Protein AF-A0A535M9A1-F1 (afdb_monomer_lite)

Radius of gyration: 26.61 Å; chains: 1; bounding box: 33×23×94 Å

Sequence (98 aa):
MVYFNNYLVKLELAKRAWQQADLAREARLSEPTVRAVIRGRRVSAATALKVVQALERNPPNERLVALLNWSPRGTRDLASNPPETGPRVANRLLIPSR

Structure (mmCIF, N/CA/C/O backbone):
data_AF-A0A535M9A1-F1
#
_entry.id   AF-A0A535M9A1-F1
#
loop_
_atom_site.group_PDB
_atom_site.id
_atom_site.type_symbol
_atom_site.label_atom_id
_atom_site.label_alt_id
_atom_site.label_comp_id
_atom_site.label_asym_id
_atom_site.label_entity_id
_atom_site.label_seq_id
_atom_site.pdbx_PDB_ins_code
_atom_site.Cartn_x
_atom_site.Cartn_y
_atom_site.Cartn_z
_atom_site.occupancy
_atom_site.B_iso_or_equiv
_atom_site.auth_seq_id
_atom_site.auth_comp_id
_atom_site.auth_asym_id
_atom_site.auth_atom_id
_atom_site.pdbx_PDB_model_num
ATOM 1 N N . MET A 1 1 ? -9.397 -10.145 10.070 1.00 80.56 1 MET A N 1
ATOM 2 C CA . MET A 1 1 ? -8.075 -9.490 9.885 1.00 80.56 1 MET A CA 1
ATOM 3 C C . MET A 1 1 ? -7.447 -10.011 8.609 1.00 80.56 1 MET A C 1
ATOM 5 O O . MET A 1 1 ? -7.730 -11.146 8.254 1.00 80.56 1 MET A O 1
ATOM 9 N N . VAL A 1 2 ? -6.617 -9.204 7.948 1.00 91.56 2 VAL A N 1
ATOM 10 C CA . VAL A 1 2 ? -6.056 -9.504 6.619 1.00 91.56 2 VAL A CA 1
ATOM 11 C C . VAL A 1 2 ? -4.552 -9.220 6.615 1.00 91.56 2 VAL A C 1
ATOM 13 O O . VAL A 1 2 ? -4.066 -8.428 7.428 1.00 91.56 2 VAL A O 1
ATOM 16 N N . TYR A 1 3 ? -3.823 -9.882 5.719 1.00 91.69 3 TYR A N 1
ATOM 17 C CA . TYR A 1 3 ? -2.407 -9.644 5.459 1.00 91.69 3 TYR A CA 1
ATOM 18 C C . TYR A 1 3 ? -2.231 -9.082 4.056 1.00 91.69 3 TYR A C 1
ATOM 20 O O . TYR A 1 3 ? -2.887 -9.530 3.119 1.00 91.69 3 TYR A O 1
ATOM 28 N N . PHE A 1 4 ? -1.302 -8.147 3.914 1.00 90.06 4 PHE A N 1
ATOM 29 C CA . PHE A 1 4 ? -0.823 -7.730 2.608 1.00 90.06 4 PHE A CA 1
ATOM 30 C C . PHE A 1 4 ? 0.470 -8.459 2.272 1.00 90.06 4 PHE A C 1
ATOM 32 O O . PHE A 1 4 ? 1.342 -8.631 3.126 1.00 90.06 4 PHE A O 1
ATOM 39 N N . ASN A 1 5 ? 0.627 -8.826 1.004 1.00 93.94 5 ASN A N 1
ATOM 40 C CA . ASN A 1 5 ? 1.930 -9.217 0.498 1.00 93.94 5 ASN A CA 1
ATOM 41 C C . ASN A 1 5 ? 2.827 -7.964 0.429 1.00 93.94 5 ASN A C 1
ATOM 43 O O . ASN A 1 5 ? 2.568 -7.057 -0.363 1.00 93.94 5 ASN A O 1
ATOM 47 N N . ASN A 1 6 ? 3.878 -7.921 1.259 1.00 93.69 6 ASN A N 1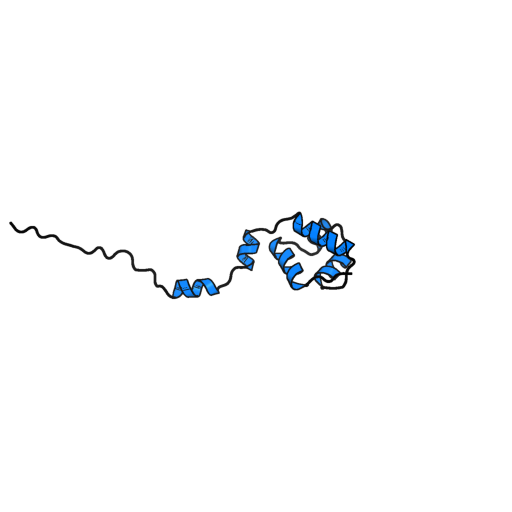
ATOM 48 C CA . ASN A 1 6 ? 4.841 -6.810 1.339 1.00 93.69 6 ASN A CA 1
ATOM 49 C C . ASN A 1 6 ? 5.401 -6.422 -0.034 1.00 93.69 6 ASN A C 1
ATOM 51 O O . ASN A 1 6 ? 5.548 -5.234 -0.322 1.00 93.69 6 ASN A O 1
ATOM 55 N N . TYR A 1 7 ? 5.703 -7.418 -0.869 1.00 93.50 7 TYR A N 1
ATOM 56 C CA . TYR A 1 7 ? 6.265 -7.191 -2.193 1.00 93.50 7 TYR A CA 1
ATOM 57 C C . TYR A 1 7 ? 5.266 -6.472 -3.101 1.00 93.50 7 TYR A C 1
ATOM 59 O O . TYR A 1 7 ? 5.608 -5.451 -3.691 1.00 93.50 7 TYR A O 1
ATOM 67 N N . LEU A 1 8 ? 4.015 -6.944 -3.148 1.00 92.94 8 LEU A N 1
ATOM 68 C CA . LEU A 1 8 ? 2.976 -6.327 -3.978 1.00 92.94 8 LEU A CA 1
ATOM 69 C C . LEU A 1 8 ? 2.666 -4.899 -3.528 1.00 92.94 8 LEU A C 1
ATOM 71 O O . LEU A 1 8 ? 2.558 -4.014 -4.368 1.00 92.94 8 LEU A O 1
ATOM 75 N N . VAL A 1 9 ? 2.606 -4.639 -2.219 1.00 93.44 9 VAL A N 1
ATOM 76 C CA . VAL A 1 9 ? 2.398 -3.272 -1.711 1.00 93.44 9 VAL A CA 1
ATOM 77 C C . VAL A 1 9 ? 3.533 -2.348 -2.145 1.00 93.44 9 VAL A C 1
ATOM 79 O O . VAL A 1 9 ? 3.276 -1.266 -2.659 1.00 93.44 9 VAL A O 1
ATOM 82 N N . LYS A 1 10 ? 4.792 -2.770 -1.985 1.00 93.94 10 LYS A N 1
ATOM 83 C CA . LYS A 1 10 ? 5.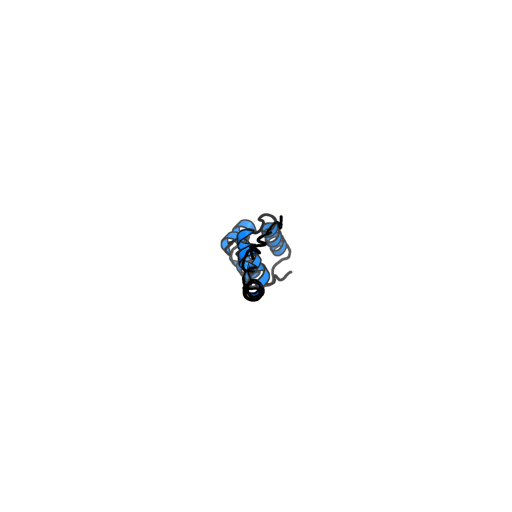949 -1.974 -2.426 1.00 93.94 10 LYS A CA 1
ATOM 84 C C . LYS A 1 10 ? 5.947 -1.738 -3.933 1.00 93.94 10 LYS A C 1
ATOM 86 O O . LYS A 1 10 ? 6.286 -0.642 -4.367 1.00 93.94 10 LYS A O 1
ATOM 91 N N . LEU A 1 11 ? 5.556 -2.740 -4.718 1.00 92.44 11 LEU A N 1
ATOM 92 C CA . LEU A 1 11 ? 5.446 -2.616 -6.165 1.00 92.44 11 LEU A CA 1
ATOM 93 C C . LEU A 1 11 ? 4.367 -1.595 -6.553 1.00 92.44 11 LEU A C 1
ATOM 95 O O . LEU A 1 11 ? 4.620 -0.733 -7.386 1.00 92.44 11 LEU A O 1
ATOM 99 N N . GLU A 1 12 ? 3.192 -1.643 -5.923 1.00 93.75 12 GLU A N 1
ATOM 100 C CA . GLU A 1 12 ? 2.117 -0.674 -6.172 1.00 93.75 12 GLU A CA 1
ATOM 101 C C . GLU A 1 12 ? 2.512 0.761 -5.790 1.00 93.75 12 GLU A C 1
ATOM 103 O O . GLU A 1 12 ? 2.137 1.701 -6.495 1.00 93.75 12 GLU A O 1
ATOM 108 N N . LEU A 1 13 ? 3.312 0.933 -4.732 1.00 94.06 13 LEU A N 1
ATOM 109 C CA . LEU A 1 13 ? 3.905 2.226 -4.381 1.00 94.06 13 LEU A CA 1
ATOM 110 C C . LEU A 1 13 ? 4.913 2.692 -5.436 1.00 94.06 13 LEU A C 1
ATOM 112 O O . LEU A 1 13 ? 4.834 3.828 -5.901 1.00 94.06 13 LEU A O 1
ATOM 116 N N . ALA A 1 14 ? 5.812 1.806 -5.872 1.00 93.00 14 ALA A N 1
ATOM 117 C CA . ALA A 1 14 ? 6.815 2.118 -6.888 1.00 93.00 14 ALA A CA 1
ATOM 118 C C . ALA A 1 14 ? 6.173 2.540 -8.220 1.00 93.00 14 ALA A C 1
ATOM 120 O O . ALA A 1 14 ? 6.579 3.540 -8.808 1.00 93.00 14 ALA A O 1
ATOM 121 N N . LYS A 1 15 ? 5.109 1.850 -8.654 1.00 92.88 15 LYS A N 1
ATOM 122 C CA . LYS A 1 15 ? 4.336 2.199 -9.861 1.00 92.88 15 LYS A CA 1
ATOM 123 C C . LYS A 1 15 ? 3.718 3.603 -9.808 1.00 92.88 15 LYS A C 1
ATOM 125 O O . LYS A 1 15 ? 3.382 4.158 -10.850 1.00 92.88 15 LYS A O 1
ATOM 130 N N . ARG A 1 16 ? 3.540 4.172 -8.615 1.00 93.50 16 ARG A N 1
ATOM 131 C CA . ARG A 1 16 ? 2.950 5.502 -8.383 1.00 93.50 16 ARG A CA 1
ATOM 132 C C . ARG A 1 16 ? 3.975 6.550 -7.947 1.00 93.50 16 ARG A C 1
ATOM 134 O O . ARG A 1 16 ? 3.589 7.684 -7.695 1.00 93.50 16 ARG A O 1
ATOM 141 N N . ALA A 1 17 ? 5.254 6.180 -7.841 1.00 94.25 17 ALA A N 1
ATOM 142 C CA . ALA A 1 17 ? 6.288 6.982 -7.180 1.00 94.25 17 ALA A CA 1
ATOM 143 C C . ALA A 1 17 ? 5.902 7.426 -5.754 1.00 94.25 17 ALA A C 1
ATOM 145 O O . ALA A 1 17 ? 6.300 8.495 -5.299 1.00 94.25 17 ALA A O 1
ATOM 146 N N . TRP A 1 18 ? 5.124 6.609 -5.043 1.00 94.88 18 TRP A N 1
ATOM 147 C CA . TRP A 1 18 ? 4.666 6.921 -3.693 1.00 94.88 18 TRP A CA 1
ATOM 148 C C . TRP A 1 18 ? 5.662 6.478 -2.629 1.00 94.88 18 TRP A C 1
ATOM 150 O O . TRP A 1 18 ? 6.197 5.367 -2.662 1.00 94.88 18 TRP A O 1
ATOM 160 N N . GLN A 1 19 ? 5.832 7.330 -1.625 1.00 94.50 19 GLN A N 1
ATOM 161 C CA . GLN A 1 19 ? 6.466 7.003 -0.358 1.00 94.50 19 GLN A CA 1
ATOM 162 C C . GLN A 1 19 ? 5.425 6.501 0.653 1.00 94.50 19 GLN A C 1
ATOM 164 O O . GLN A 1 19 ? 4.211 6.571 0.447 1.00 94.50 19 GLN A O 1
ATOM 169 N N . GLN A 1 20 ? 5.895 6.003 1.801 1.00 94.19 20 GLN A N 1
ATOM 170 C CA . GLN A 1 20 ? 5.009 5.580 2.892 1.00 94.19 20 GLN A CA 1
ATOM 171 C C . GLN A 1 20 ? 4.066 6.713 3.343 1.00 94.19 20 GLN A C 1
ATOM 173 O O . GLN A 1 20 ? 2.900 6.451 3.643 1.00 94.19 20 GLN A O 1
ATOM 178 N N . ALA A 1 21 ? 4.571 7.949 3.395 1.00 95.69 21 ALA A N 1
ATOM 179 C CA . ALA A 1 21 ? 3.803 9.124 3.801 1.00 95.69 21 ALA A CA 1
ATOM 180 C C . ALA A 1 21 ? 2.659 9.431 2.821 1.00 95.69 21 ALA A C 1
ATOM 182 O O . ALA A 1 21 ? 1.551 9.741 3.257 1.00 95.69 21 ALA A O 1
ATOM 183 N N . ASP A 1 22 ? 2.886 9.252 1.517 1.00 95.75 22 ASP A N 1
ATOM 184 C CA . ASP A 1 22 ? 1.851 9.450 0.499 1.00 95.75 22 ASP A CA 1
ATOM 185 C C . ASP A 1 22 ? 0.719 8.441 0.685 1.00 95.75 22 ASP A C 1
ATOM 187 O O . ASP A 1 22 ? -0.444 8.819 0.781 1.00 95.75 22 ASP A O 1
ATOM 191 N N . LEU A 1 23 ? 1.051 7.158 0.869 1.00 95.62 23 LEU A N 1
ATOM 192 C CA . LEU A 1 23 ? 0.036 6.138 1.138 1.00 95.62 23 LEU A CA 1
ATOM 193 C C . LEU A 1 23 ? -0.731 6.408 2.442 1.00 95.62 23 LEU A C 1
ATOM 195 O O . LEU A 1 23 ? -1.937 6.174 2.505 1.00 95.62 23 LEU A O 1
ATOM 199 N N . ALA A 1 24 ? -0.057 6.905 3.481 1.00 96.69 24 ALA A N 1
ATOM 200 C CA . ALA A 1 24 ? -0.706 7.299 4.731 1.00 96.69 24 ALA A CA 1
ATOM 201 C C . ALA A 1 24 ? -1.706 8.438 4.516 1.00 96.69 24 ALA A C 1
ATOM 203 O O . ALA A 1 24 ? -2.844 8.352 4.988 1.00 96.69 24 ALA A O 1
ATOM 204 N N . ARG A 1 25 ? -1.319 9.451 3.738 1.00 96.44 25 ARG A N 1
ATOM 205 C CA . ARG A 1 25 ? -2.183 10.577 3.385 1.00 96.44 25 ARG A CA 1
ATOM 206 C C . ARG A 1 25 ? -3.390 10.127 2.565 1.00 96.44 25 ARG A C 1
ATOM 208 O O . ARG A 1 25 ? -4.523 10.407 2.953 1.00 96.44 25 ARG A O 1
ATOM 215 N N . GLU A 1 26 ? -3.165 9.385 1.484 1.00 95.75 26 GLU A N 1
ATOM 216 C CA . GLU A 1 26 ? -4.227 8.970 0.559 1.00 95.75 26 GLU A CA 1
ATOM 217 C C . GLU A 1 26 ? -5.205 7.974 1.203 1.00 95.75 26 GLU A C 1
ATOM 219 O O . GLU A 1 26 ? -6.421 8.075 1.023 1.00 95.75 26 GLU A O 1
ATOM 224 N N . ALA A 1 27 ? -4.708 7.049 2.032 1.00 95.50 27 ALA A N 1
ATOM 225 C CA . ALA A 1 27 ? -5.550 6.104 2.768 1.00 95.50 27 ALA A CA 1
ATOM 226 C C . ALA A 1 27 ? -6.178 6.698 4.041 1.00 95.50 27 ALA A C 1
ATOM 228 O O . ALA A 1 27 ? -7.003 6.037 4.681 1.00 95.50 27 ALA A O 1
ATOM 229 N N . ARG A 1 28 ? -5.801 7.927 4.427 1.00 96.50 28 ARG A N 1
ATOM 230 C CA . ARG A 1 28 ? -6.184 8.571 5.698 1.00 96.50 28 ARG A CA 1
ATOM 231 C C . ARG A 1 28 ? -5.895 7.662 6.897 1.00 96.50 28 ARG A C 1
ATOM 233 O O . ARG A 1 28 ? -6.765 7.384 7.730 1.00 96.50 28 ARG A O 1
ATOM 240 N N . LEU A 1 29 ? -4.674 7.140 6.931 1.00 95.94 29 LEU A N 1
ATOM 241 C CA . LEU A 1 29 ? -4.155 6.253 7.967 1.00 95.94 29 LEU A CA 1
ATOM 242 C C . LEU A 1 29 ? -2.928 6.885 8.619 1.00 95.94 29 LEU A C 1
ATOM 244 O O . LEU A 1 29 ? -2.244 7.707 8.019 1.00 95.94 29 LEU A O 1
ATOM 248 N N . SER A 1 30 ? -2.619 6.472 9.846 1.00 96.50 30 SER A N 1
ATOM 249 C CA . SER A 1 30 ? -1.377 6.890 10.489 1.00 96.50 30 SER A CA 1
ATOM 250 C C . SER A 1 30 ? -0.174 6.187 9.851 1.00 96.50 30 SER A C 1
ATOM 252 O O . SER A 1 30 ? -0.260 5.037 9.400 1.00 96.50 30 SER A O 1
ATOM 254 N N . GLU A 1 31 ? 0.980 6.852 9.852 1.00 94.62 31 GLU A N 1
ATOM 255 C CA . GLU A 1 31 ? 2.221 6.264 9.346 1.00 94.62 31 GLU A CA 1
ATOM 256 C C . GLU A 1 31 ? 2.583 4.919 9.999 1.00 94.62 31 GLU A C 1
ATOM 258 O O . GLU A 1 31 ? 2.975 4.010 9.265 1.00 94.62 31 GLU A O 1
ATOM 263 N N . PRO A 1 32 ? 2.434 4.710 11.326 1.00 95.94 32 PRO A N 1
ATOM 264 C CA . PRO A 1 32 ? 2.693 3.405 11.931 1.00 95.94 32 PRO A CA 1
ATOM 265 C C . PRO A 1 32 ? 1.797 2.296 11.368 1.00 95.94 32 PRO A C 1
ATOM 267 O O . PRO A 1 32 ? 2.268 1.180 11.135 1.00 95.94 32 PRO A O 1
ATOM 270 N N . THR A 1 33 ? 0.522 2.593 11.096 1.00 95.38 33 THR A N 1
ATOM 271 C CA . THR A 1 33 ? -0.408 1.632 10.492 1.00 95.38 33 THR A CA 1
ATOM 272 C C . THR A 1 33 ? 0.001 1.295 9.062 1.00 95.38 33 THR A C 1
ATOM 274 O O . THR A 1 33 ? 0.039 0.119 8.702 1.00 95.38 33 THR A O 1
ATOM 277 N N . VAL A 1 34 ? 0.384 2.288 8.257 1.00 96.56 34 VAL A N 1
ATOM 278 C CA . VAL A 1 34 ? 0.881 2.034 6.897 1.00 96.56 34 VAL A CA 1
ATOM 279 C C . VAL A 1 34 ? 2.205 1.277 6.917 1.00 96.56 34 VAL A C 1
ATOM 281 O O . VAL A 1 34 ? 2.385 0.338 6.147 1.00 96.56 34 VAL A O 1
ATOM 284 N N . ARG A 1 35 ? 3.113 1.588 7.845 1.00 96.44 35 ARG A N 1
ATOM 285 C CA . ARG A 1 35 ? 4.351 0.822 8.038 1.00 96.44 35 ARG A CA 1
ATOM 286 C C . ARG A 1 35 ? 4.057 -0.648 8.339 1.00 96.44 35 ARG A C 1
ATOM 288 O O . ARG A 1 35 ? 4.759 -1.522 7.831 1.00 96.44 35 ARG A O 1
ATOM 295 N N . ALA A 1 36 ? 3.031 -0.932 9.143 1.00 94.94 36 ALA A N 1
ATOM 296 C CA . ALA A 1 36 ? 2.585 -2.294 9.426 1.00 94.94 36 ALA A CA 1
ATOM 297 C C . ALA A 1 36 ? 2.055 -2.995 8.162 1.00 94.94 36 ALA A C 1
ATOM 299 O O . ALA A 1 36 ? 2.463 -4.126 7.896 1.00 94.94 36 ALA A O 1
ATOM 300 N N . VAL A 1 37 ? 1.236 -2.306 7.355 1.00 95.12 37 VAL A N 1
ATOM 301 C CA . VAL A 1 37 ? 0.751 -2.791 6.047 1.00 95.12 37 VAL A CA 1
ATOM 302 C C . VAL A 1 37 ? 1.915 -3.113 5.119 1.00 95.12 37 VAL A C 1
ATOM 304 O O . VAL A 1 37 ? 2.007 -4.237 4.631 1.00 95.12 37 VAL A O 1
ATOM 307 N N . ILE A 1 38 ? 2.833 -2.157 4.928 1.00 95.00 38 ILE A N 1
ATOM 308 C CA . ILE A 1 38 ? 4.003 -2.336 4.070 1.00 95.00 38 ILE A CA 1
ATOM 309 C C . ILE A 1 38 ? 4.772 -3.548 4.559 1.00 95.00 38 ILE A C 1
ATOM 311 O O . ILE A 1 38 ? 4.977 -4.447 3.766 1.00 95.00 38 ILE A O 1
ATOM 315 N N . ARG A 1 39 ? 5.117 -3.653 5.850 1.00 93.75 39 ARG A N 1
ATOM 316 C CA . ARG A 1 39 ? 5.839 -4.802 6.439 1.00 93.75 39 ARG A CA 1
ATOM 317 C C . ARG A 1 39 ? 5.079 -6.141 6.399 1.00 93.75 39 ARG A C 1
ATOM 319 O O . ARG A 1 39 ? 5.631 -7.130 6.870 1.00 93.75 39 ARG A O 1
ATOM 326 N N . GLY A 1 40 ? 3.856 -6.195 5.868 1.00 93.19 40 GLY A N 1
ATOM 327 C CA . GLY A 1 40 ? 3.056 -7.419 5.778 1.00 93.19 40 GLY A CA 1
ATOM 328 C C . GLY A 1 40 ? 2.531 -7.906 7.131 1.00 93.19 40 GLY A C 1
ATOM 329 O O . GLY A 1 40 ? 2.310 -9.099 7.326 1.00 93.19 40 GLY A O 1
ATOM 330 N N . ARG A 1 41 ? 2.365 -7.004 8.105 1.00 94.00 41 ARG A N 1
ATOM 331 C CA . ARG A 1 41 ? 1.767 -7.336 9.406 1.00 94.00 41 ARG A CA 1
ATOM 332 C C . ARG A 1 41 ? 0.246 -7.470 9.276 1.00 94.00 41 ARG A C 1
ATOM 334 O O . ARG A 1 41 ? -0.359 -6.941 8.345 1.00 94.00 41 ARG A O 1
ATOM 341 N N . ARG A 1 42 ? -0.376 -8.154 10.245 1.00 93.50 42 ARG A N 1
ATOM 342 C CA . ARG A 1 42 ? -1.842 -8.216 10.351 1.00 93.50 42 ARG A CA 1
ATOM 343 C C . ARG A 1 42 ? -2.417 -6.821 10.506 1.00 93.50 42 ARG A C 1
ATOM 345 O 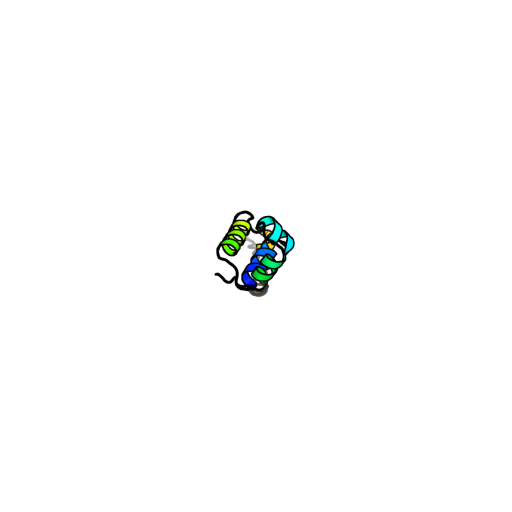O . ARG A 1 42 ? -1.973 -6.064 11.367 1.00 93.50 42 ARG A O 1
ATOM 352 N N . VAL A 1 43 ? -3.466 -6.543 9.745 1.00 94.75 43 VAL A N 1
ATOM 353 C CA . VAL A 1 43 ? -4.279 -5.339 9.904 1.00 94.75 43 VAL A CA 1
ATOM 354 C C . VAL A 1 43 ? -5.767 -5.676 9.936 1.00 94.75 43 VAL A C 1
ATOM 356 O O . VAL A 1 43 ? -6.205 -6.777 9.573 1.00 94.75 43 VAL A O 1
ATOM 359 N N . SER A 1 44 ? -6.566 -4.724 10.414 1.00 96.25 44 SER A N 1
ATOM 360 C CA . SER A 1 44 ? -8.023 -4.837 10.387 1.00 96.25 44 SER A CA 1
ATOM 361 C C . SER A 1 44 ? -8.545 -4.856 8.942 1.00 96.25 44 SER A C 1
ATOM 363 O O . SER A 1 44 ? -7.903 -4.326 8.033 1.00 96.25 44 SER A O 1
ATOM 365 N N . ALA A 1 45 ? -9.727 -5.439 8.725 1.00 94.56 45 ALA A N 1
ATOM 366 C CA . ALA A 1 45 ? -10.363 -5.427 7.405 1.00 94.56 45 ALA A CA 1
ATOM 367 C C . ALA A 1 45 ? -10.683 -3.992 6.940 1.00 94.56 45 ALA A C 1
ATOM 369 O O . ALA A 1 45 ? -10.463 -3.662 5.780 1.00 94.56 45 ALA A O 1
ATOM 370 N N . ALA A 1 46 ? -11.096 -3.113 7.860 1.00 95.75 46 ALA A N 1
ATOM 371 C CA . ALA A 1 46 ? -11.344 -1.701 7.566 1.00 95.75 46 ALA A CA 1
ATOM 372 C C . ALA A 1 46 ? -10.072 -0.966 7.102 1.00 95.75 46 ALA A C 1
ATOM 374 O O . ALA A 1 46 ? -10.116 -0.177 6.162 1.00 95.75 46 ALA A O 1
ATOM 375 N N . THR A 1 47 ? -8.921 -1.248 7.724 1.00 95.81 47 THR A N 1
ATOM 376 C CA . THR A 1 47 ? -7.619 -0.718 7.286 1.00 95.81 47 THR A CA 1
ATOM 377 C C . THR A 1 47 ? -7.270 -1.212 5.888 1.00 95.81 47 THR A C 1
ATOM 379 O O . THR A 1 47 ? -6.849 -0.417 5.053 1.00 95.81 47 THR A O 1
ATOM 382 N N . ALA A 1 48 ? -7.459 -2.508 5.624 1.00 95.06 48 ALA A N 1
ATOM 383 C CA . ALA A 1 48 ? -7.175 -3.083 4.315 1.00 95.06 48 ALA A CA 1
ATOM 384 C C . ALA A 1 48 ? -8.035 -2.444 3.216 1.00 95.06 48 ALA A C 1
ATOM 386 O O . ALA A 1 48 ? -7.507 -2.054 2.180 1.00 95.06 48 ALA A O 1
ATOM 387 N N . LEU A 1 49 ? -9.326 -2.247 3.486 1.00 96.25 49 LEU A N 1
ATOM 388 C CA . LEU A 1 49 ? -10.251 -1.602 2.561 1.00 96.25 49 LEU A CA 1
ATOM 389 C C . LEU A 1 49 ? -9.835 -0.158 2.242 1.00 96.25 49 LEU A C 1
ATOM 391 O O . LEU A 1 49 ? -9.812 0.221 1.077 1.00 96.25 49 LEU A O 1
ATOM 395 N N . LYS A 1 50 ? -9.420 0.627 3.246 1.00 96.69 50 LYS A N 1
ATOM 396 C CA . LYS A 1 50 ? -8.901 1.991 3.030 1.00 96.69 50 LYS A CA 1
ATOM 397 C C . LYS A 1 50 ? -7.656 2.017 2.143 1.00 96.69 50 LYS A C 1
ATOM 399 O O . LYS A 1 50 ? -7.540 2.887 1.286 1.00 96.69 50 LYS A O 1
ATOM 404 N N . VAL A 1 51 ? -6.735 1.072 2.342 1.00 95.31 51 VAL A N 1
ATOM 405 C CA . VAL A 1 51 ? -5.521 0.955 1.518 1.00 95.31 51 VAL A CA 1
ATOM 406 C C . VAL A 1 51 ? -5.884 0.620 0.073 1.00 95.31 51 VAL A C 1
ATOM 408 O O . VAL A 1 51 ? -5.404 1.291 -0.832 1.00 95.31 51 VAL A O 1
ATOM 411 N N . VAL A 1 52 ? -6.752 -0.371 -0.149 1.00 95.00 52 VAL A N 1
ATOM 412 C CA . VAL A 1 52 ? -7.185 -0.759 -1.503 1.00 95.00 52 VAL A CA 1
ATOM 413 C C . VAL A 1 52 ? -7.891 0.403 -2.199 1.00 95.00 52 VAL A C 1
ATOM 415 O O . VAL A 1 52 ? -7.498 0.772 -3.300 1.00 95.00 52 VAL A O 1
ATOM 418 N N . GLN A 1 53 ? -8.830 1.070 -1.524 1.00 95.56 53 GLN A N 1
ATOM 419 C CA . GLN A 1 53 ? -9.517 2.242 -2.076 1.00 95.56 53 GLN A CA 1
ATOM 420 C C . GLN A 1 53 ? -8.555 3.384 -2.430 1.00 95.56 53 GLN A C 1
ATOM 422 O O . GLN A 1 53 ? -8.754 4.064 -3.433 1.00 95.56 53 GLN A O 1
ATOM 427 N N . ALA A 1 54 ? -7.512 3.617 -1.628 1.00 95.31 54 ALA A N 1
ATOM 428 C CA . ALA A 1 54 ? -6.503 4.629 -1.937 1.00 95.31 54 ALA A CA 1
ATOM 429 C C . ALA A 1 54 ? -5.710 4.289 -3.210 1.00 95.31 54 ALA A C 1
ATOM 431 O O . ALA A 1 54 ? -5.420 5.182 -4.008 1.00 95.31 54 ALA A O 1
ATOM 432 N N . LEU A 1 55 ? -5.395 3.004 -3.409 1.00 93.19 55 LEU A N 1
ATOM 433 C CA . LEU A 1 55 ? -4.692 2.507 -4.594 1.00 93.19 55 LEU A CA 1
ATOM 434 C C . LEU A 1 55 ? -5.574 2.498 -5.850 1.00 93.19 55 LEU A C 1
ATOM 436 O O . LEU A 1 55 ? -5.057 2.729 -6.939 1.00 93.19 55 LEU A O 1
ATOM 440 N N . GLU A 1 56 ? -6.876 2.245 -5.713 1.00 92.56 56 GLU A N 1
ATOM 441 C CA . GLU A 1 56 ? -7.839 2.278 -6.824 1.00 92.56 56 GLU A CA 1
ATOM 442 C C . GLU A 1 56 ? -8.121 3.705 -7.301 1.00 92.56 56 GLU A C 1
ATOM 444 O O . GLU A 1 56 ? -8.201 3.953 -8.500 1.00 92.56 56 GLU A O 1
ATOM 449 N N . ARG A 1 57 ? -8.235 4.663 -6.372 1.00 91.94 57 ARG A N 1
ATOM 450 C CA . ARG A 1 57 ? -8.497 6.076 -6.700 1.00 91.94 57 ARG A CA 1
ATOM 451 C C . ARG A 1 57 ? -7.364 6.740 -7.472 1.00 91.94 57 ARG A C 1
ATOM 453 O O . ARG A 1 57 ? -7.613 7.678 -8.220 1.00 91.94 57 ARG A O 1
ATOM 460 N N . ASN A 1 58 ? -6.134 6.282 -7.263 1.00 89.88 58 ASN A N 1
ATOM 461 C CA . ASN A 1 58 ? -4.950 6.844 -7.892 1.00 89.88 58 ASN A CA 1
ATOM 462 C C . ASN A 1 58 ? -4.341 5.799 -8.832 1.00 89.88 58 ASN A C 1
ATOM 464 O O . ASN A 1 58 ? -3.659 4.889 -8.351 1.00 89.88 58 ASN A O 1
ATOM 468 N N . PRO A 1 59 ? -4.575 5.884 -10.151 1.00 85.94 59 PRO A N 1
ATOM 469 C CA . PRO A 1 59 ? -4.032 4.914 -11.089 1.00 85.94 59 PRO A CA 1
ATOM 470 C C . PRO A 1 59 ? -2.492 4.967 -11.128 1.00 85.94 59 PRO A C 1
ATOM 472 O O . PRO A 1 59 ? -1.888 6.007 -10.848 1.00 85.94 59 PRO A O 1
ATOM 475 N N . PRO A 1 60 ? -1.829 3.841 -11.444 1.00 89.62 60 PRO A N 1
ATOM 476 C CA . PRO A 1 60 ? -0.378 3.791 -11.570 1.00 89.62 60 PRO A CA 1
ATOM 477 C C . PRO A 1 60 ? 0.115 4.644 -12.745 1.00 89.62 60 PRO A C 1
ATOM 479 O O . PRO A 1 60 ? -0.569 4.798 -13.754 1.00 89.62 60 PRO A O 1
ATOM 482 N N . ASN A 1 61 ? 1.337 5.164 -12.638 1.00 90.25 61 ASN A N 1
ATOM 483 C CA . ASN A 1 61 ? 1.965 5.905 -13.724 1.00 90.25 61 ASN A CA 1
ATOM 484 C C . ASN A 1 61 ? 2.473 4.921 -14.787 1.00 90.25 61 ASN A C 1
ATOM 486 O O . ASN A 1 61 ? 3.407 4.156 -14.539 1.00 90.25 61 ASN A O 1
ATOM 490 N N . GLU A 1 62 ? 1.883 4.963 -15.980 1.00 87.75 62 GLU A N 1
ATOM 491 C CA . GLU A 1 62 ? 2.178 4.040 -17.084 1.00 87.75 62 GLU A CA 1
ATOM 492 C C . GLU A 1 62 ? 3.663 4.003 -17.466 1.00 87.75 62 GLU A C 1
ATOM 494 O O . GLU A 1 62 ? 4.208 2.931 -17.734 1.00 87.75 62 GLU A O 1
ATOM 499 N N . ARG A 1 63 ? 4.361 5.147 -17.413 1.00 84.06 63 ARG A N 1
ATOM 500 C CA . ARG A 1 63 ? 5.803 5.206 -17.703 1.00 84.06 63 ARG A CA 1
ATOM 501 C C . ARG A 1 63 ? 6.616 4.447 -16.659 1.00 84.06 63 ARG A C 1
ATOM 503 O O . ARG A 1 63 ? 7.533 3.713 -17.014 1.00 84.06 63 ARG A O 1
ATOM 510 N N . LEU A 1 64 ? 6.273 4.588 -15.378 1.00 86.81 64 LEU A N 1
ATOM 511 C CA . LEU A 1 64 ? 6.943 3.850 -14.301 1.00 86.81 64 LEU A CA 1
ATOM 512 C C . LEU A 1 64 ? 6.633 2.358 -14.374 1.00 86.81 64 LEU A C 1
ATOM 514 O O . LEU A 1 64 ? 7.525 1.541 -14.167 1.00 86.81 64 LEU A O 1
ATOM 518 N N . VAL A 1 65 ? 5.398 1.993 -14.719 1.00 88.06 65 VAL A N 1
ATOM 519 C CA . VAL A 1 65 ? 5.025 0.595 -14.966 1.00 88.06 65 VAL A CA 1
ATOM 520 C C . VAL A 1 65 ? 5.873 0.006 -16.096 1.00 88.06 65 VAL A C 1
ATOM 522 O O . VAL A 1 65 ? 6.409 -1.087 -15.933 1.00 88.06 65 VAL A O 1
ATOM 525 N N . ALA A 1 66 ? 6.054 0.732 -17.203 1.00 85.75 66 ALA A N 1
ATOM 526 C CA . ALA A 1 66 ? 6.888 0.288 -18.317 1.00 85.75 66 ALA A CA 1
ATOM 527 C C . ALA A 1 66 ? 8.358 0.092 -17.904 1.00 85.75 66 ALA A C 1
ATOM 529 O O . ALA A 1 66 ? 8.959 -0.912 -18.275 1.00 85.75 66 ALA A O 1
ATOM 530 N N . LEU A 1 67 ? 8.915 0.995 -17.087 1.00 85.06 67 LEU A N 1
ATOM 531 C CA . LEU A 1 67 ? 10.278 0.865 -16.555 1.00 85.06 67 LEU A CA 1
ATOM 532 C C . LEU A 1 67 ? 10.426 -0.314 -15.587 1.00 85.06 67 LEU A C 1
ATOM 534 O O . LEU A 1 67 ? 11.421 -1.026 -15.639 1.00 85.06 67 LEU A O 1
ATOM 538 N N . LEU A 1 68 ? 9.447 -0.546 -14.712 1.00 85.50 68 LEU A N 1
ATOM 539 C CA . LEU A 1 68 ? 9.483 -1.662 -13.761 1.00 85.50 68 LEU A CA 1
ATOM 540 C C . LEU A 1 68 ? 9.295 -3.020 -14.450 1.00 85.50 68 LEU A C 1
ATOM 542 O O . LEU A 1 68 ? 9.838 -4.021 -13.989 1.00 85.50 68 LEU A O 1
ATOM 546 N N . ASN A 1 69 ? 8.547 -3.049 -15.553 1.00 83.75 69 ASN A N 1
ATOM 547 C CA . ASN A 1 69 ? 8.364 -4.236 -16.386 1.00 83.75 69 ASN A CA 1
ATOM 548 C C . ASN A 1 69 ? 9.472 -4.404 -17.434 1.00 83.75 69 ASN A C 1
ATOM 550 O O . ASN A 1 69 ? 9.494 -5.414 -18.141 1.00 83.75 69 ASN A O 1
ATOM 554 N N . TRP A 1 70 ? 10.381 -3.433 -17.555 1.00 77.56 70 TRP A N 1
ATOM 555 C CA . TRP A 1 70 ? 11.485 -3.510 -18.495 1.00 77.56 70 TRP A CA 1
ATOM 556 C C . TRP A 1 70 ? 12.394 -4.680 -18.112 1.00 77.56 70 TRP A C 1
ATOM 558 O O . TRP A 1 70 ? 13.030 -4.696 -17.058 1.00 77.56 70 TRP A O 1
ATOM 568 N N . SER A 1 71 ? 12.444 -5.686 -18.984 1.00 64.69 71 SER A N 1
ATOM 569 C CA . SER A 1 71 ? 13.382 -6.793 -18.874 1.00 64.69 71 SER A CA 1
ATOM 570 C C . SER A 1 71 ? 14.401 -6.702 -20.008 1.00 64.69 71 SER A C 1
ATOM 572 O O . SER A 1 71 ? 13.998 -6.641 -21.171 1.00 64.69 71 SER A O 1
ATOM 574 N N . PRO A 1 72 ? 15.711 -6.813 -19.723 1.00 60.31 72 PRO A N 1
ATOM 575 C CA . PRO A 1 72 ? 16.743 -6.911 -20.756 1.00 60.31 72 PRO A CA 1
ATOM 576 C C . PRO A 1 72 ? 16.592 -8.137 -21.669 1.00 60.31 72 PRO A C 1
ATOM 578 O O . PRO A 1 72 ? 17.297 -8.261 -22.659 1.00 60.31 72 PRO A O 1
ATOM 581 N N . ARG A 1 73 ? 15.697 -9.085 -21.358 1.00 55.00 73 ARG A N 1
ATOM 582 C CA . ARG A 1 73 ? 15.553 -10.317 -22.145 1.00 55.00 73 ARG A CA 1
ATOM 583 C C . ARG A 1 73 ? 14.977 -10.100 -23.547 1.00 55.00 73 ARG A C 1
ATOM 585 O O . ARG A 1 73 ? 15.202 -10.956 -24.389 1.00 55.00 73 ARG A O 1
ATOM 592 N N . GLY A 1 74 ? 14.331 -8.963 -23.819 1.00 50.72 74 GLY A N 1
ATOM 593 C CA . GLY A 1 74 ? 13.858 -8.610 -25.165 1.00 50.72 74 GLY A CA 1
ATOM 594 C C . GLY A 1 74 ? 14.955 -8.138 -26.131 1.00 50.72 74 GLY A C 1
ATOM 595 O O . GLY A 1 74 ? 14.717 -8.075 -27.332 1.00 50.72 74 GLY A O 1
ATOM 596 N N . THR A 1 75 ? 16.168 -7.821 -25.658 1.00 52.91 75 THR A N 1
ATOM 597 C CA . THR A 1 75 ? 17.27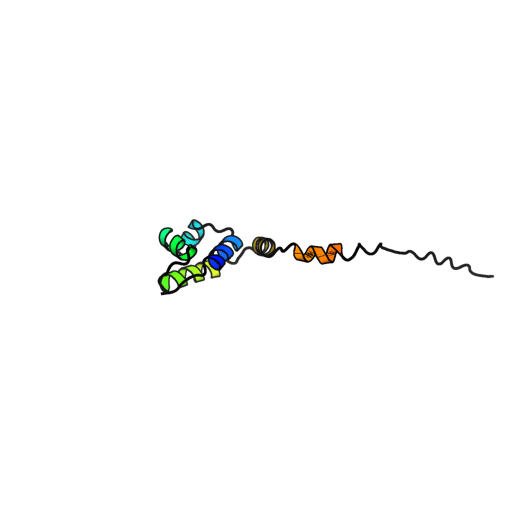8 -7.422 -26.549 1.00 52.91 75 THR A CA 1
ATOM 598 C C . THR A 1 75 ? 18.098 -8.600 -27.062 1.00 52.91 75 THR A C 1
ATOM 600 O O . THR A 1 75 ? 18.902 -8.424 -27.975 1.00 52.91 75 THR A O 1
ATOM 603 N N . ARG A 1 76 ? 17.884 -9.814 -26.533 1.00 50.16 76 ARG A N 1
ATOM 604 C CA . ARG A 1 76 ? 18.546 -11.019 -27.053 1.00 50.16 76 ARG A CA 1
ATOM 605 C C . ARG A 1 76 ? 18.091 -11.328 -28.480 1.00 50.16 76 ARG A C 1
ATOM 607 O O . ARG A 1 76 ? 18.921 -11.684 -29.308 1.00 50.16 76 ARG A O 1
ATOM 614 N N . ASP A 1 77 ? 16.821 -11.081 -28.786 1.00 51.25 77 ASP A N 1
ATOM 615 C CA . ASP A 1 77 ? 16.259 -11.299 -30.124 1.00 51.25 77 ASP A CA 1
ATOM 616 C C . ASP A 1 77 ? 16.658 -10.183 -31.109 1.00 51.25 77 ASP A C 1
ATOM 618 O O . ASP A 1 77 ? 16.874 -10.450 -32.289 1.00 51.25 77 ASP A O 1
ATOM 622 N N . LEU A 1 78 ? 16.881 -8.955 -30.618 1.00 53.41 78 LEU A N 1
ATOM 623 C CA . LEU A 1 78 ? 17.455 -7.842 -31.397 1.00 53.41 78 LEU A CA 1
ATOM 624 C C . LEU A 1 78 ? 18.937 -8.051 -31.748 1.00 53.41 78 LEU A C 1
ATOM 626 O O . LEU A 1 78 ? 19.394 -7.556 -32.770 1.00 53.41 78 LEU A O 1
ATOM 630 N N . ALA A 1 79 ? 19.691 -8.780 -30.920 1.00 54.72 79 ALA A N 1
ATOM 631 C CA . ALA A 1 79 ? 21.077 -9.156 -31.212 1.00 54.72 79 ALA A CA 1
ATOM 632 C C . ALA A 1 79 ? 21.189 -10.416 -32.096 1.00 54.72 79 ALA A C 1
ATOM 634 O O . ALA A 1 79 ? 22.264 -10.694 -32.623 1.00 54.72 79 ALA A O 1
ATOM 635 N N . SER A 1 80 ? 20.100 -11.181 -32.246 1.00 53.81 80 SER A N 1
ATOM 636 C CA . SER A 1 80 ? 20.082 -12.452 -32.987 1.00 53.81 80 SER A CA 1
ATOM 637 C C . SER A 1 80 ? 19.742 -12.287 -34.469 1.00 53.81 80 SER A C 1
ATOM 639 O O . SER A 1 80 ? 20.079 -13.159 -35.264 1.00 53.81 80 SER A O 1
ATOM 641 N N . ASN A 1 81 ? 19.124 -11.167 -34.852 1.00 48.50 81 ASN A N 1
ATOM 642 C CA . ASN A 1 81 ? 19.000 -10.765 -36.247 1.00 48.50 81 ASN A CA 1
ATOM 643 C C . ASN A 1 81 ? 19.895 -9.541 -36.475 1.00 48.50 81 ASN A C 1
ATOM 645 O O . ASN A 1 81 ? 19.550 -8.458 -35.997 1.00 48.50 81 ASN A O 1
ATOM 649 N N . PRO A 1 82 ? 21.036 -9.662 -37.184 1.00 52.84 82 PRO A N 1
ATOM 650 C CA . PRO A 1 82 ? 21.693 -8.471 -37.706 1.00 52.84 82 PRO A CA 1
ATOM 651 C C . PRO A 1 82 ? 20.665 -7.686 -38.535 1.00 52.84 82 PRO A C 1
ATOM 653 O O . PRO A 1 82 ? 19.786 -8.312 -39.135 1.00 52.84 82 PRO A O 1
ATOM 656 N N . PRO A 1 83 ? 20.733 -6.341 -38.573 1.00 52.69 83 PRO A N 1
ATOM 657 C CA . PRO A 1 83 ? 19.870 -5.576 -39.457 1.00 52.69 83 PRO A CA 1
ATOM 658 C C . PRO A 1 83 ? 20.061 -6.150 -40.856 1.00 52.69 83 PRO A C 1
ATOM 660 O O . PRO A 1 83 ? 21.177 -6.113 -41.387 1.00 52.69 83 PRO A O 1
ATOM 663 N N . GLU A 1 84 ? 19.001 -6.746 -41.411 1.00 54.19 84 GLU A N 1
ATOM 664 C CA . GLU A 1 84 ? 18.977 -7.109 -42.817 1.00 54.19 84 GLU A CA 1
ATOM 665 C C . GLU A 1 84 ? 19.466 -5.882 -43.564 1.00 54.19 84 GLU A C 1
ATOM 667 O O . GLU A 1 84 ? 18.912 -4.784 -43.460 1.00 54.19 84 GLU A O 1
ATOM 672 N N . THR A 1 85 ? 20.614 -6.057 -44.202 1.00 51.91 85 THR A N 1
ATOM 673 C CA . THR A 1 85 ? 21.305 -5.016 -44.929 1.00 51.91 85 THR A CA 1
ATOM 674 C C . THR A 1 85 ? 20.356 -4.596 -46.041 1.00 51.91 85 THR A C 1
ATOM 676 O O . THR A 1 85 ? 20.200 -5.297 -47.040 1.00 51.91 85 THR A O 1
ATOM 679 N N . GLY A 1 86 ? 19.637 -3.495 -45.833 1.00 46.94 86 GLY A N 1
ATOM 680 C CA . GLY A 1 86 ? 18.819 -2.905 -46.877 1.00 46.94 86 GLY A CA 1
ATOM 681 C C . GLY A 1 86 ? 19.682 -2.495 -48.074 1.00 46.94 86 GLY A C 1
ATOM 682 O O . GLY A 1 86 ? 20.904 -2.377 -47.981 1.00 46.94 86 GLY A O 1
ATOM 683 N N . PRO A 1 87 ? 19.024 -2.170 -49.186 1.00 45.53 87 PRO A N 1
ATOM 684 C CA . PRO A 1 87 ? 18.520 -3.111 -50.170 1.00 45.53 87 PRO A CA 1
ATOM 685 C C . PRO A 1 87 ? 19.648 -3.617 -51.092 1.00 45.53 87 PRO A C 1
ATOM 687 O O . PRO A 1 87 ? 20.478 -2.844 -51.570 1.00 45.53 87 PRO A O 1
ATOM 690 N N . ARG A 1 88 ? 19.622 -4.901 -51.476 1.00 47.97 88 ARG A N 1
ATOM 691 C CA . ARG A 1 88 ? 20.270 -5.319 -52.729 1.00 47.97 88 ARG A CA 1
ATOM 692 C C . ARG A 1 88 ? 19.494 -4.686 -53.882 1.00 47.97 88 ARG A C 1
ATOM 694 O O . ARG A 1 88 ? 18.533 -5.264 -54.382 1.00 47.97 88 ARG A O 1
ATOM 701 N N . VAL A 1 89 ? 19.922 -3.501 -54.312 1.00 46.47 89 VAL A N 1
ATOM 702 C CA . VAL A 1 89 ? 19.631 -3.003 -55.657 1.00 46.47 89 VAL A CA 1
ATOM 703 C C . VAL A 1 89 ? 20.305 -3.982 -56.610 1.00 46.47 89 VAL A C 1
ATOM 705 O O . VAL A 1 89 ? 21.495 -3.892 -56.904 1.00 46.47 89 VAL A O 1
ATOM 708 N N . ALA A 1 90 ? 19.553 -4.998 -57.024 1.00 48.81 90 ALA A N 1
ATOM 709 C CA . ALA A 1 90 ? 19.927 -5.834 -58.141 1.00 48.81 90 ALA A CA 1
ATOM 710 C C . ALA A 1 90 ? 19.948 -4.923 -59.370 1.00 48.81 90 ALA A C 1
ATOM 712 O O . ALA A 1 90 ? 18.904 -4.587 -59.926 1.00 48.81 90 ALA A O 1
ATOM 713 N N . ASN A 1 91 ? 21.147 -4.493 -59.760 1.00 45.91 91 ASN A N 1
ATOM 714 C CA . ASN A 1 91 ? 21.410 -3.876 -61.050 1.00 45.91 91 ASN A CA 1
ATOM 715 C C . ASN A 1 91 ? 21.052 -4.898 -62.139 1.00 45.91 91 ASN A C 1
ATOM 717 O O . ASN A 1 91 ? 21.887 -5.671 -62.603 1.00 45.91 91 ASN A O 1
ATOM 721 N N . ARG A 1 92 ? 19.776 -4.939 -62.524 1.00 44.44 92 ARG A N 1
ATOM 722 C CA . ARG A 1 92 ? 19.320 -5.636 -63.720 1.00 44.44 92 ARG A CA 1
ATOM 723 C C . ARG A 1 92 ? 19.490 -4.656 -64.874 1.00 44.44 92 ARG A C 1
ATOM 725 O O . ARG A 1 92 ? 18.545 -3.988 -65.279 1.00 44.44 92 ARG A O 1
ATOM 732 N N . LEU A 1 93 ? 20.727 -4.544 -65.357 1.00 47.44 93 LEU A N 1
ATOM 733 C CA . LEU A 1 93 ? 21.010 -3.972 -66.669 1.00 47.44 93 LEU A CA 1
ATOM 734 C C . LEU A 1 93 ? 20.280 -4.839 -67.703 1.00 47.44 93 LEU A C 1
ATOM 736 O O . LEU A 1 93 ? 20.747 -5.904 -68.098 1.00 47.44 93 LEU A O 1
ATOM 740 N N . LEU A 1 94 ? 19.081 -4.402 -68.077 1.00 48.19 94 LEU A N 1
ATOM 741 C CA . LEU A 1 94 ? 18.410 -4.822 -69.295 1.00 48.19 94 LEU A CA 1
ATOM 742 C C . LEU A 1 94 ? 19.221 -4.244 -70.455 1.00 48.19 94 LEU A C 1
ATOM 744 O O . LEU A 1 94 ? 19.186 -3.042 -70.696 1.00 48.19 94 LEU A O 1
ATOM 748 N N . ILE A 1 95 ? 19.973 -5.098 -71.143 1.00 51.72 95 ILE A N 1
ATOM 749 C CA . ILE A 1 95 ? 20.498 -4.808 -72.476 1.00 51.72 95 ILE A CA 1
ATOM 750 C C . ILE A 1 95 ? 19.350 -5.113 -73.450 1.00 51.72 95 ILE A C 1
ATOM 752 O O . ILE A 1 95 ? 18.980 -6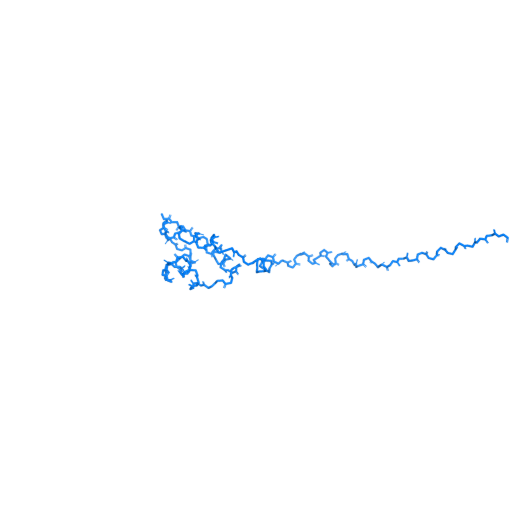.283 -73.567 1.00 51.72 95 ILE A O 1
ATOM 756 N N . PRO A 1 96 ? 18.743 -4.128 -74.135 1.00 46.41 96 PRO A N 1
ATOM 757 C CA . PRO A 1 96 ? 17.869 -4.433 -75.252 1.00 46.41 96 PRO A CA 1
ATOM 758 C C . PRO A 1 96 ? 18.729 -4.744 -76.481 1.00 46.41 96 PRO A C 1
ATOM 760 O O . PRO A 1 96 ? 19.445 -3.888 -76.993 1.00 46.41 96 PRO A O 1
ATOM 763 N N . SER A 1 97 ? 18.653 -5.988 -76.947 1.00 49.28 97 SER A N 1
ATOM 764 C CA . SER A 1 97 ? 19.134 -6.388 -78.267 1.00 49.28 97 SER A CA 1
ATOM 765 C C . SER A 1 97 ? 18.249 -5.765 -79.349 1.00 49.28 97 SER A C 1
ATOM 767 O O . SER A 1 97 ? 17.046 -6.036 -79.377 1.00 49.28 97 SER A O 1
ATOM 769 N N . ARG A 1 98 ? 18.841 -4.979 -80.250 1.00 54.75 98 ARG A N 1
ATOM 770 C CA . ARG A 1 98 ? 18.393 -4.807 -81.636 1.00 54.75 98 ARG A CA 1
ATOM 771 C C . ARG A 1 98 ? 19.597 -4.579 -82.531 1.00 54.75 98 ARG A C 1
ATOM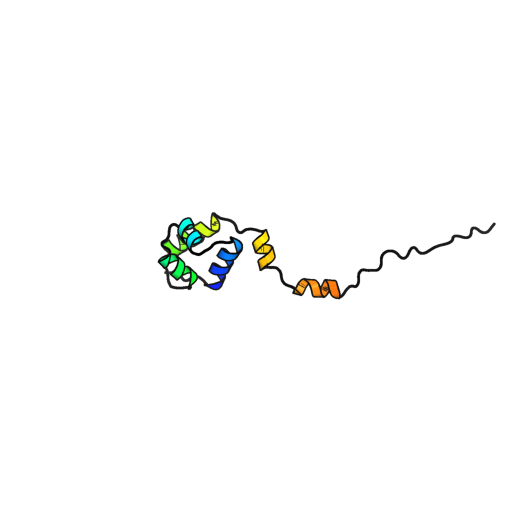 773 O O . ARG A 1 98 ? 20.488 -3.818 -82.102 1.00 54.75 98 ARG A O 1
#

Secondary structure (DSSP, 8-state):
-B---HHHHHHHHHTTT--HHHHHHHHT--HHHHHHHHTT--B-HHHHHHHHHHHHHS---HHHHHHHT--GGGHHHHHHS-----------------

pLDDT: mean 80.88, std 19.29, range [44.44, 96.69]

Foldseek 3Di:
DDWADLVVLVVLCQLAVHDLVRLCVLLVHDSVLSVCNNVRHDDDPNSVVSSVVSSVVRDGDPVSVCVVPDDPPVCVVVVVDDPPPPDPPPPPPPDDDD